Protein AF-A0A958WY86-F1 (afdb_monomer)

Structure (mmCIF, N/CA/C/O backbone):
data_AF-A0A958WY86-F1
#
_entry.id   AF-A0A958WY86-F1
#
loop_
_atom_site.group_PDB
_atom_site.id
_atom_site.type_symbol
_atom_site.label_atom_id
_atom_site.label_alt_id
_atom_site.label_comp_id
_atom_site.label_asym_id
_atom_site.label_entity_id
_atom_site.label_seq_id
_atom_site.pdbx_PDB_ins_code
_atom_site.Cartn_x
_atom_site.Cartn_y
_atom_site.Cartn_z
_atom_site.occupancy
_atom_site.B_iso_or_equiv
_atom_site.auth_seq_id
_atom_site.auth_comp_id
_atom_site.auth_asym_id
_atom_site.auth_atom_id
_atom_site.pdbx_PDB_model_num
ATOM 1 N N . MET A 1 1 ? 1.843 -1.942 1.877 1.00 66.69 1 MET A N 1
ATOM 2 C CA . MET A 1 1 ? 2.338 -2.384 0.553 1.00 66.69 1 MET A CA 1
ATOM 3 C C . MET A 1 1 ? 3.275 -3.547 0.763 1.00 66.69 1 MET A C 1
ATOM 5 O O . MET A 1 1 ? 4.150 -3.433 1.619 1.00 66.69 1 MET A O 1
ATOM 9 N N . ASN A 1 2 ? 3.090 -4.624 0.001 1.00 78.25 2 ASN A N 1
ATOM 10 C CA . ASN A 1 2 ? 3.908 -5.828 0.113 1.00 78.25 2 ASN A CA 1
ATOM 11 C C . ASN A 1 2 ? 4.588 -6.143 -1.227 1.00 78.25 2 ASN A C 1
ATOM 13 O O . ASN A 1 2 ? 4.046 -5.811 -2.286 1.00 78.25 2 ASN A O 1
ATOM 17 N N . ASP A 1 3 ? 5.765 -6.766 -1.173 1.00 76.50 3 ASP A N 1
ATOM 18 C CA . ASP A 1 3 ? 6.405 -7.352 -2.354 1.00 76.50 3 ASP A CA 1
ATOM 19 C C . ASP A 1 3 ? 5.729 -8.671 -2.776 1.00 76.50 3 ASP A C 1
ATOM 21 O O . ASP A 1 3 ? 4.795 -9.155 -2.128 1.00 76.50 3 ASP A O 1
ATOM 25 N N . ILE A 1 4 ? 6.209 -9.258 -3.877 1.00 72.12 4 ILE A N 1
ATOM 26 C CA . ILE A 1 4 ? 5.693 -10.521 -4.429 1.00 72.12 4 ILE A CA 1
ATOM 27 C C . ILE A 1 4 ? 5.885 -11.730 -3.499 1.00 72.12 4 ILE A C 1
ATOM 29 O O . ILE A 1 4 ? 5.159 -12.712 -3.616 1.00 72.12 4 ILE A O 1
ATOM 33 N N . ASN A 1 5 ? 6.810 -11.647 -2.542 1.00 81.00 5 ASN A N 1
ATOM 34 C CA . ASN A 1 5 ? 7.045 -12.675 -1.530 1.00 81.00 5 ASN A CA 1
ATOM 35 C C . ASN A 1 5 ? 6.231 -12.417 -0.248 1.00 81.00 5 ASN A C 1
ATOM 37 O O . ASN A 1 5 ? 6.409 -13.107 0.754 1.00 81.00 5 ASN A O 1
ATOM 41 N N . GLY A 1 6 ? 5.349 -11.411 -0.251 1.00 75.19 6 GLY A N 1
ATOM 42 C CA . GLY A 1 6 ? 4.508 -11.047 0.885 1.00 75.19 6 GLY A CA 1
ATOM 43 C C . GLY A 1 6 ? 5.207 -10.202 1.952 1.00 75.19 6 GLY A C 1
ATOM 44 O O . GLY A 1 6 ? 4.582 -9.880 2.966 1.00 75.19 6 GLY A O 1
ATOM 45 N N . ARG A 1 7 ? 6.464 -9.786 1.746 1.00 82.00 7 ARG A N 1
ATOM 46 C CA . ARG A 1 7 ? 7.185 -8.926 2.693 1.00 82.00 7 ARG A CA 1
ATOM 47 C C . ARG A 1 7 ? 6.577 -7.531 2.688 1.00 82.00 7 ARG A C 1
ATOM 49 O O . ARG A 1 7 ? 6.431 -6.908 1.640 1.00 82.00 7 ARG A O 1
ATOM 56 N N . ILE A 1 8 ? 6.277 -7.007 3.872 1.00 80.12 8 ILE A N 1
ATOM 57 C CA . ILE A 1 8 ? 5.765 -5.644 4.035 1.00 80.12 8 ILE A CA 1
ATOM 58 C C . ILE A 1 8 ? 6.896 -4.649 3.747 1.00 80.12 8 ILE A C 1
ATOM 60 O O . ILE A 1 8 ? 7.908 -4.632 4.445 1.00 80.12 8 ILE A O 1
ATOM 64 N N . LEU A 1 9 ? 6.709 -3.818 2.723 1.00 78.12 9 LEU A N 1
ATOM 65 C CA . LEU A 1 9 ? 7.645 -2.767 2.312 1.00 78.12 9 LEU A CA 1
ATOM 66 C C . LEU A 1 9 ? 7.288 -1.403 2.902 1.00 78.12 9 LEU A C 1
ATOM 68 O O . LEU A 1 9 ? 8.158 -0.575 3.140 1.00 78.12 9 LEU A O 1
ATOM 72 N N . ASN A 1 10 ? 5.999 -1.160 3.132 1.00 72.25 10 ASN A N 1
ATOM 73 C CA . ASN A 1 10 ? 5.520 0.080 3.729 1.00 72.25 10 ASN A CA 1
ATOM 74 C C . ASN A 1 10 ? 4.229 -0.183 4.513 1.00 72.25 10 ASN A C 1
ATOM 76 O O . ASN A 1 10 ? 3.308 -0.833 3.996 1.00 72.25 10 ASN A O 1
ATOM 80 N N . ARG A 1 11 ? 4.180 0.327 5.746 1.00 71.94 11 ARG A N 1
ATOM 81 C CA . ARG A 1 11 ? 3.008 0.354 6.619 1.00 71.94 11 ARG A CA 1
ATOM 82 C C . ARG A 1 11 ? 2.865 1.774 7.159 1.00 71.94 11 ARG A C 1
ATOM 84 O O . ARG A 1 11 ? 3.775 2.261 7.821 1.00 71.94 11 ARG A O 1
ATOM 91 N N . ALA A 1 12 ? 1.724 2.398 6.908 1.00 69.25 12 ALA A N 1
ATOM 92 C CA . ALA A 1 12 ? 1.386 3.700 7.460 1.00 69.25 12 ALA A CA 1
ATOM 93 C C . ALA A 1 12 ? -0.112 3.742 7.802 1.00 69.25 12 ALA A C 1
ATOM 95 O O . ALA A 1 12 ? -0.913 3.041 7.181 1.00 69.25 12 ALA A O 1
ATOM 96 N N . ALA A 1 13 ? -0.442 4.485 8.859 1.00 65.19 13 ALA A N 1
ATOM 97 C CA . ALA A 1 13 ? -1.801 4.727 9.331 1.00 65.19 13 ALA A CA 1
ATOM 98 C C . ALA A 1 13 ? -2.202 6.147 8.925 1.00 65.19 13 ALA A C 1
ATOM 100 O O . ALA A 1 13 ? -1.381 7.059 9.020 1.00 65.19 13 ALA A O 1
ATOM 101 N N . PHE A 1 14 ? -3.438 6.327 8.466 1.00 68.75 14 PHE A N 1
ATOM 102 C CA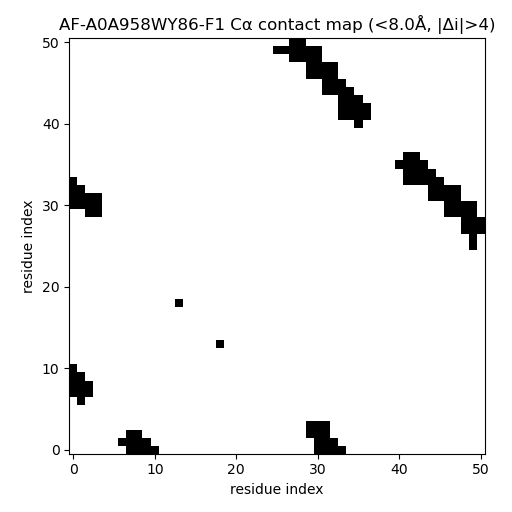 . PHE A 1 14 ? -3.886 7.581 7.861 1.00 68.75 14 PHE A CA 1
ATOM 103 C C . PHE A 1 14 ? -5.232 8.005 8.458 1.00 68.75 14 PHE A C 1
ATOM 105 O O . PHE A 1 14 ? -6.096 7.155 8.672 1.00 68.75 14 PHE A O 1
ATOM 112 N N . GLN A 1 15 ? -5.391 9.301 8.743 1.00 64.69 15 GLN A N 1
ATOM 113 C CA . GLN A 1 15 ? -6.647 9.909 9.218 1.00 64.69 15 GLN A CA 1
ATOM 114 C C . GLN A 1 15 ? -7.287 10.858 8.189 1.00 64.69 15 GLN A C 1
ATOM 116 O O . GLN A 1 15 ? -8.416 11.295 8.394 1.00 64.69 15 GLN A O 1
ATOM 121 N N . ASP A 1 16 ? -6.604 11.127 7.073 1.00 65.19 16 ASP A N 1
ATOM 122 C CA . ASP A 1 16 ? -7.043 12.072 6.044 1.00 65.19 16 ASP A CA 1
ATOM 123 C C . ASP A 1 16 ? -7.662 11.363 4.827 1.00 65.19 16 ASP A C 1
ATOM 125 O O . ASP A 1 16 ? -7.425 10.178 4.582 1.00 65.19 16 ASP A O 1
ATOM 129 N N . SER A 1 17 ? -8.450 12.103 4.037 1.00 69.56 17 SER A N 1
ATOM 130 C CA . SER A 1 17 ? -9.198 11.591 2.875 1.00 69.56 17 SER A CA 1
ATOM 131 C C . SER A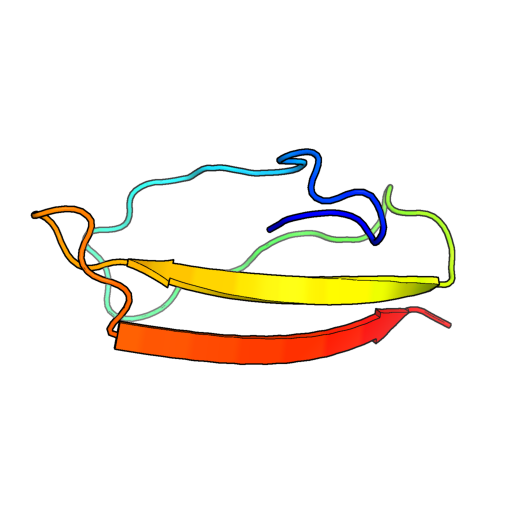 1 17 ? -8.330 11.181 1.675 1.00 69.56 17 SER A C 1
ATOM 133 O O . SER A 1 17 ? -8.820 10.489 0.783 1.00 69.56 17 SER A O 1
ATOM 135 N N . GLU A 1 18 ? -7.052 11.571 1.646 1.00 74.69 18 GLU A N 1
ATOM 136 C CA . GLU A 1 18 ? -6.088 11.190 0.611 1.00 74.69 18 GLU A CA 1
ATOM 137 C C . GLU A 1 18 ? -4.739 10.818 1.240 1.00 74.69 18 GLU A C 1
ATOM 139 O O . GLU A 1 18 ? -4.288 11.404 2.220 1.00 74.69 18 GLU A O 1
ATOM 144 N N . THR A 1 19 ? -4.058 9.838 0.651 1.00 77.50 19 THR A N 1
ATOM 145 C CA . THR A 1 19 ? -2.707 9.429 1.034 1.00 77.50 19 THR A CA 1
ATOM 146 C C . THR A 1 19 ? -1.877 9.146 -0.207 1.00 77.50 19 THR A C 1
ATOM 148 O O . THR A 1 19 ? -2.349 8.519 -1.154 1.00 77.50 19 THR A O 1
ATOM 151 N N . ARG A 1 20 ? -0.602 9.547 -0.177 1.00 81.56 20 ARG A N 1
ATOM 152 C CA . ARG A 1 20 ? 0.361 9.303 -1.257 1.00 81.56 20 ARG A CA 1
ATOM 153 C C . ARG A 1 20 ? 1.517 8.447 -0.758 1.00 81.56 20 ARG A C 1
ATOM 155 O O . ARG A 1 20 ? 2.097 8.724 0.286 1.00 81.56 20 ARG A O 1
ATOM 162 N N . ILE A 1 21 ? 1.881 7.427 -1.533 1.00 81.94 21 ILE A N 1
ATOM 163 C CA . ILE A 1 21 ? 3.044 6.573 -1.268 1.00 81.94 21 ILE A CA 1
ATOM 164 C C . ILE A 1 21 ? 4.081 6.838 -2.359 1.00 81.94 21 ILE A C 1
ATOM 166 O O . ILE A 1 21 ? 3.818 6.596 -3.535 1.00 81.94 21 ILE A O 1
ATOM 170 N N . ASN A 1 22 ? 5.266 7.322 -1.977 1.00 85.25 22 ASN A N 1
ATOM 171 C CA . ASN A 1 22 ? 6.372 7.502 -2.914 1.00 85.25 22 ASN A CA 1
ATOM 172 C C . ASN A 1 22 ? 7.039 6.149 -3.206 1.00 85.25 22 ASN A C 1
ATOM 174 O O . ASN A 1 22 ? 7.639 5.536 -2.323 1.00 85.25 22 ASN A O 1
ATOM 178 N N . THR A 1 23 ? 6.946 5.699 -4.455 1.00 86.06 23 THR A N 1
ATOM 179 C CA . THR A 1 23 ? 7.486 4.418 -4.931 1.00 86.06 23 THR A CA 1
ATOM 180 C C . THR A 1 23 ? 8.816 4.561 -5.671 1.00 86.06 23 THR A C 1
ATOM 182 O O . THR A 1 23 ? 9.305 3.582 -6.233 1.00 86.06 23 THR A O 1
ATOM 185 N N . GLY A 1 24 ? 9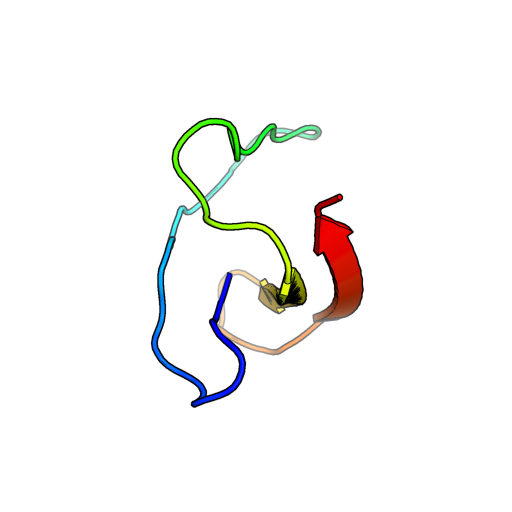.435 5.747 -5.685 1.00 88.19 24 GLY A N 1
ATOM 186 C CA . GLY A 1 24 ? 10.631 6.048 -6.483 1.00 88.19 24 GLY A CA 1
ATOM 187 C C . GLY A 1 24 ? 11.807 5.093 -6.249 1.00 88.19 24 GLY A C 1
ATOM 188 O O . GLY A 1 24 ? 12.458 4.693 -7.207 1.00 88.19 24 GLY A O 1
ATOM 189 N N . HIS A 1 25 ? 11.998 4.635 -5.011 1.00 87.62 25 HIS A N 1
ATOM 190 C CA . HIS A 1 25 ? 13.076 3.722 -4.608 1.00 87.62 25 HIS A CA 1
ATOM 191 C C . HIS A 1 25 ? 12.779 2.230 -4.850 1.00 87.62 25 HIS A C 1
ATOM 193 O O . HIS A 1 25 ? 13.655 1.395 -4.648 1.00 87.62 25 HIS A O 1
ATOM 199 N N . LEU A 1 26 ? 11.551 1.868 -5.237 1.00 87.00 26 LEU A N 1
ATOM 200 C CA . LEU A 1 26 ? 11.197 0.475 -5.520 1.00 87.00 26 LEU A CA 1
ATOM 201 C C . LEU A 1 26 ? 11.821 0.014 -6.844 1.00 87.00 26 LEU A C 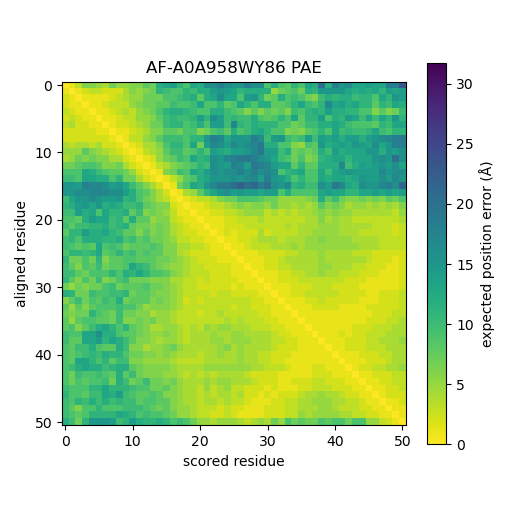1
ATOM 203 O O . LEU A 1 26 ? 11.910 0.797 -7.786 1.00 87.00 26 LEU A O 1
ATOM 207 N N . ALA A 1 27 ? 12.230 -1.246 -6.944 1.00 92.06 27 ALA A N 1
ATOM 208 C CA . ALA A 1 27 ? 12.628 -1.818 -8.228 1.00 92.06 27 ALA A CA 1
ATOM 209 C C . ALA A 1 27 ? 11.420 -1.922 -9.180 1.00 92.06 27 ALA A C 1
ATOM 211 O O . ALA A 1 27 ? 10.266 -1.881 -8.746 1.00 92.06 27 ALA A O 1
ATOM 212 N N . SER A 1 28 ? 11.670 -2.066 -10.480 1.00 93.75 28 SER A N 1
ATOM 213 C CA . SER A 1 28 ? 10.612 -2.425 -11.430 1.00 93.75 28 SER A CA 1
ATOM 214 C C . SER A 1 28 ? 10.034 -3.796 -11.063 1.00 93.75 28 SER A C 1
ATOM 216 O O . SER A 1 28 ? 10.766 -4.709 -10.673 1.00 93.75 28 SER A O 1
ATOM 218 N N . GLY A 1 29 ? 8.714 -3.945 -11.146 1.00 93.69 29 GLY A N 1
ATOM 219 C CA . GLY A 1 29 ? 8.039 -5.161 -10.706 1.00 93.69 29 GLY A CA 1
ATOM 220 C C . GLY A 1 29 ? 6.557 -4.978 -10.406 1.00 93.69 29 GLY A C 1
ATOM 221 O O . GLY A 1 29 ? 6.001 -3.883 -10.492 1.00 93.69 29 GLY A O 1
ATOM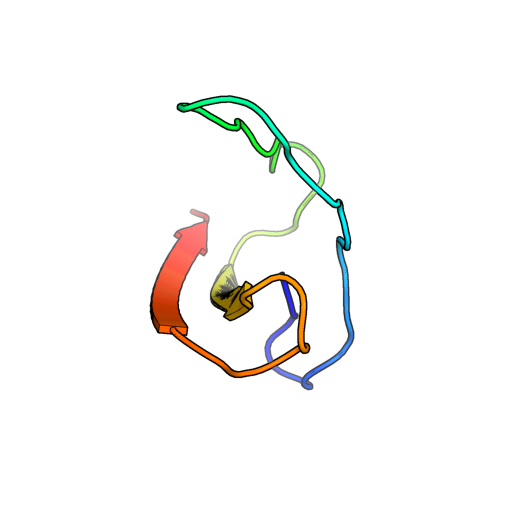 222 N N . MET A 1 30 ? 5.907 -6.085 -10.053 1.00 93.44 30 MET A N 1
ATOM 223 C CA . MET A 1 30 ? 4.511 -6.105 -9.626 1.00 93.44 30 MET A CA 1
ATOM 224 C C . MET A 1 30 ? 4.423 -6.075 -8.101 1.00 93.44 30 MET A C 1
ATOM 226 O O . MET A 1 30 ? 5.141 -6.796 -7.409 1.00 93.44 30 MET A O 1
ATOM 230 N N . TYR A 1 31 ? 3.495 -5.276 -7.592 1.00 89.69 31 TYR A N 1
ATOM 231 C CA . TYR A 1 31 ? 3.303 -5.048 -6.168 1.00 89.69 31 TYR A CA 1
ATOM 232 C C . TYR A 1 31 ? 1.824 -5.094 -5.805 1.00 89.69 31 TYR A C 1
ATOM 234 O O . TYR A 1 31 ? 0.961 -4.667 -6.578 1.00 89.69 31 TYR A O 1
ATOM 242 N N . PHE A 1 32 ? 1.550 -5.545 -4.583 1.00 89.44 32 PHE A N 1
ATOM 243 C CA . PHE A 1 32 ? 0.203 -5.621 -4.031 1.00 89.44 32 PHE A CA 1
ATOM 244 C C . PHE A 1 32 ? 0.001 -4.533 -2.972 1.00 89.44 32 PHE A C 1
ATOM 246 O O . PHE A 1 32 ? 0.817 -4.338 -2.058 1.00 89.44 32 PHE A O 1
ATOM 253 N N . ILE A 1 33 ? -1.109 -3.812 -3.093 1.00 88.88 33 ILE A N 1
ATOM 254 C CA . ILE A 1 33 ? -1.551 -2.799 -2.140 1.00 88.88 33 ILE A CA 1
ATOM 255 C C . ILE A 1 33 ? -2.770 -3.356 -1.418 1.00 88.88 33 ILE A C 1
ATOM 257 O O . ILE A 1 33 ? -3.744 -3.755 -2.047 1.00 88.88 33 ILE A O 1
ATOM 261 N N . LYS A 1 34 ? -2.704 -3.354 -0.087 1.00 90.50 34 LYS A N 1
ATOM 262 C CA . LYS A 1 34 ? -3.814 -3.694 0.800 1.00 90.50 34 LYS A CA 1
ATOM 263 C C . LYS A 1 34 ? -4.136 -2.480 1.649 1.00 90.50 34 LYS A C 1
ATOM 265 O O . LYS A 1 34 ? -3.213 -1.878 2.205 1.00 90.50 34 LYS A O 1
ATOM 270 N N . ILE A 1 35 ? -5.416 -2.144 1.73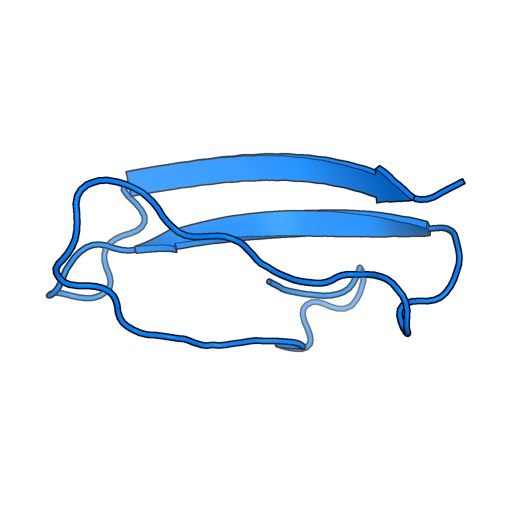4 1.00 88.44 35 ILE A N 1
ATOM 271 C CA . ILE A 1 35 ? -5.930 -1.123 2.645 1.00 88.44 35 ILE A CA 1
ATOM 272 C C . ILE A 1 35 ? -6.705 -1.854 3.733 1.00 88.44 35 ILE A C 1
ATOM 274 O O . ILE A 1 35 ? -7.560 -2.696 3.441 1.00 88.44 35 ILE A O 1
ATOM 278 N N . LEU A 1 36 ? -6.355 -1.552 4.978 1.00 88.12 36 LEU A N 1
ATOM 279 C CA . LEU A 1 36 ? -6.990 -2.108 6.162 1.00 88.12 36 LEU A CA 1
ATOM 280 C C . LEU A 1 36 ? -7.761 -0.998 6.881 1.00 88.12 36 LEU A C 1
ATOM 282 O O . LEU A 1 36 ? -7.320 0.153 6.867 1.00 88.12 36 LEU A O 1
ATOM 286 N N . ASP A 1 37 ? -8.880 -1.344 7.511 1.00 88.00 37 ASP A N 1
ATOM 287 C CA . ASP A 1 37 ? -9.555 -0.446 8.448 1.00 88.00 37 ASP A CA 1
ATOM 288 C C . ASP A 1 37 ? -8.778 -0.324 9.778 1.00 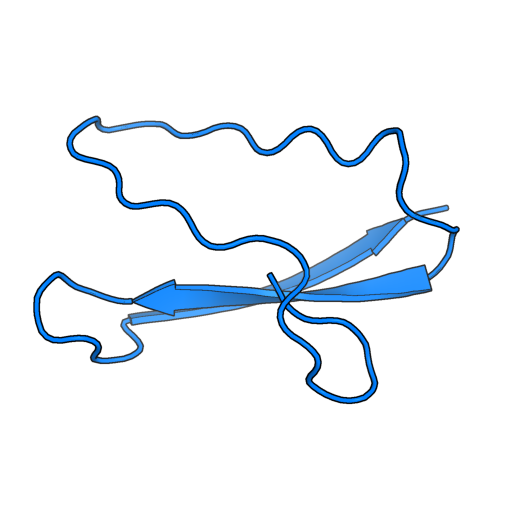88.00 37 ASP A C 1
ATOM 290 O O . ASP A 1 37 ? -7.736 -0.956 9.992 1.00 88.00 37 ASP 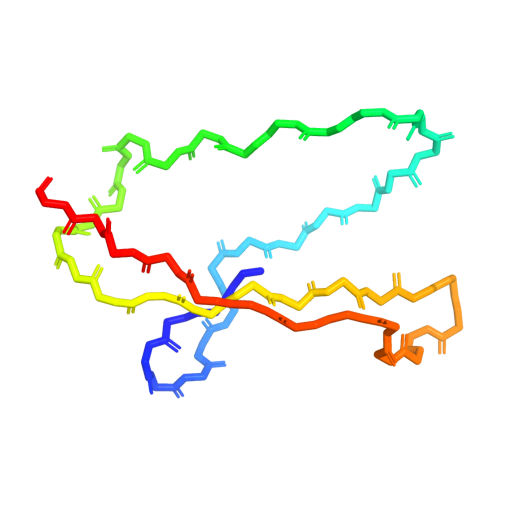A O 1
ATOM 294 N N . ALA A 1 38 ? -9.300 0.485 10.705 1.00 85.50 38 ALA A N 1
ATOM 295 C CA . ALA A 1 38 ? -8.705 0.678 12.031 1.00 85.50 38 ALA A CA 1
ATOM 296 C C . ALA A 1 38 ? -8.626 -0.615 12.875 1.00 85.50 38 ALA A C 1
ATOM 298 O O . ALA A 1 38 ? -7.803 -0.700 13.784 1.00 85.50 38 ALA A O 1
ATOM 299 N N . ASN A 1 39 ? -9.435 -1.627 12.553 1.00 93.00 39 ASN A N 1
ATOM 300 C CA . ASN A 1 39 ? -9.475 -2.930 13.216 1.00 93.00 39 ASN A CA 1
ATOM 301 C C . ASN A 1 39 ? -8.633 -3.992 12.484 1.00 93.00 39 ASN A C 1
ATOM 303 O O . ASN A 1 39 ? -8.695 -5.169 12.827 1.00 93.00 39 ASN A O 1
ATOM 307 N N . GLN A 1 40 ? -7.823 -3.585 11.499 1.00 88.06 40 GLN A N 1
ATOM 308 C CA . GLN A 1 40 ? -6.999 -4.450 10.649 1.00 88.06 40 GLN A CA 1
ATOM 309 C C . GLN A 1 40 ? -7.777 -5.378 9.703 1.00 88.06 40 GLN A C 1
ATOM 311 O O . GLN A 1 40 ? -7.186 -6.294 9.125 1.00 88.06 40 GLN A O 1
ATOM 316 N N . ASN A 1 41 ? -9.066 -5.131 9.473 1.00 92.50 41 ASN A N 1
ATOM 317 C CA . ASN A 1 41 ? -9.808 -5.863 8.453 1.00 92.50 41 ASN A CA 1
ATOM 318 C C . ASN A 1 41 ? -9.424 -5.341 7.071 1.00 92.50 41 ASN A C 1
ATOM 320 O O . ASN A 1 41 ? -9.365 -4.131 6.849 1.00 92.50 41 ASN A O 1
ATOM 324 N N . GLN A 1 42 ? -9.188 -6.244 6.119 1.00 93.25 42 GLN A N 1
ATOM 325 C CA . GLN A 1 42 ? -8.944 -5.857 4.732 1.00 93.25 42 GLN A CA 1
ATOM 326 C C . GLN A 1 42 ? -10.230 -5.304 4.113 1.00 93.25 42 GLN A C 1
ATOM 328 O O . GLN A 1 42 ? -11.217 -6.025 4.002 1.00 93.25 42 GLN A O 1
ATOM 333 N N . ILE A 1 43 ? -10.196 -4.045 3.671 1.00 94.56 43 ILE A N 1
ATOM 334 C CA . ILE A 1 43 ? -11.335 -3.386 3.009 1.00 94.56 43 ILE A CA 1
ATOM 335 C C . ILE A 1 43 ? -11.120 -3.213 1.507 1.00 94.56 43 ILE A C 1
ATOM 337 O O . ILE A 1 43 ? -12.078 -3.042 0.759 1.00 94.56 43 ILE A O 1
ATOM 341 N N . TRP A 1 44 ? -9.866 -3.273 1.051 1.00 93.19 44 TRP A N 1
ATOM 342 C CA . TRP A 1 44 ? -9.536 -3.188 -0.366 1.00 93.19 44 TRP A CA 1
ATOM 343 C C . TRP A 1 44 ? -8.194 -3.850 -0.682 1.00 93.19 44 TRP A C 1
ATOM 345 O O . TRP A 1 44 ? -7.263 -3.838 0.131 1.00 93.19 44 TRP A O 1
ATOM 355 N N . GLU A 1 45 ? -8.091 -4.382 -1.897 1.00 94.00 45 GLU A N 1
ATOM 356 C CA . GLU A 1 45 ? -6.860 -4.900 -2.481 1.00 94.00 45 GLU A CA 1
ATOM 357 C C . GLU A 1 45 ? -6.750 -4.474 -3.947 1.00 94.00 45 GLU A C 1
ATOM 359 O O . GLU A 1 45 ? -7.732 -4.466 -4.689 1.00 94.00 45 GLU A O 1
ATOM 364 N N . GLY A 1 46 ? -5.530 -4.159 -4.370 1.00 92.75 46 GLY A N 1
ATOM 365 C CA . GLY A 1 46 ? -5.216 -3.910 -5.766 1.00 92.75 46 GLY A CA 1
ATOM 366 C C . GLY A 1 46 ? -3.758 -4.186 -6.089 1.00 92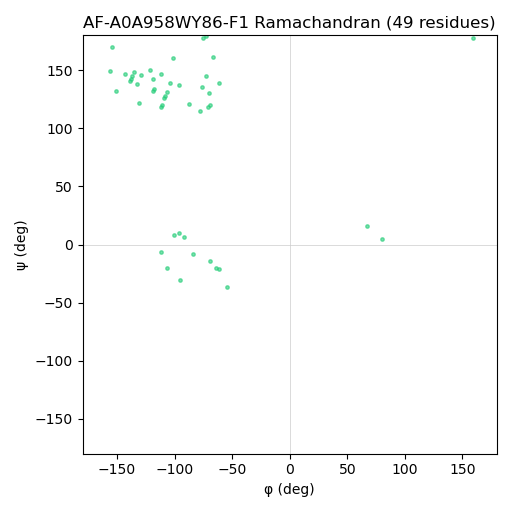.75 46 GLY A C 1
ATOM 367 O O . GLY A 1 46 ? -2.920 -4.401 -5.211 1.00 92.75 46 GLY A O 1
ATOM 368 N N . LYS A 1 47 ? -3.459 -4.178 -7.386 1.00 92.56 47 LYS A N 1
ATOM 369 C CA . LYS A 1 47 ? -2.119 -4.418 -7.923 1.00 92.56 47 LYS A CA 1
ATOM 370 C C . LYS A 1 47 ? -1.628 -3.201 -8.691 1.00 92.56 47 LYS A C 1
ATOM 372 O O . LYS A 1 47 ? -2.404 -2.573 -9.408 1.00 92.56 47 LYS A O 1
ATOM 377 N N . PHE A 1 48 ? -0.339 -2.907 -8.576 1.00 89.81 48 PHE A N 1
ATOM 378 C CA . PHE A 1 48 ? 0.327 -1.920 -9.418 1.00 89.81 48 PHE A CA 1
ATOM 379 C C . PHE A 1 48 ? 1.595 -2.523 -10.022 1.00 89.81 48 PHE A C 1
ATOM 381 O O . PHE A 1 48 ? 2.260 -3.353 -9.399 1.00 89.81 48 PHE A O 1
ATOM 388 N N . VAL A 1 49 ? 1.909 -2.121 -11.252 1.00 91.31 49 VAL A N 1
ATOM 389 C CA . VAL A 1 49 ? 3.132 -2.522 -11.953 1.00 91.31 49 VAL A CA 1
ATOM 390 C C . VAL A 1 49 ? 4.020 -1.293 -12.065 1.00 91.31 49 VAL A C 1
ATOM 392 O O . VAL A 1 49 ? 3.609 -0.292 -12.651 1.00 91.31 49 VAL A O 1
ATOM 395 N N . LYS A 1 50 ? 5.222 -1.364 -11.488 1.00 89.62 50 LYS A N 1
ATOM 396 C CA . LYS A 1 50 ? 6.280 -0.382 -11.712 1.00 89.62 50 LYS A CA 1
ATOM 397 C C . LYS A 1 50 ? 7.085 -0.803 -12.935 1.00 89.62 50 LYS A C 1
ATOM 399 O O . LYS A 1 50 ? 7.628 -1.909 -12.941 1.00 89.62 50 LYS A O 1
ATOM 404 N N . GLN A 1 51 ? 7.131 0.069 -13.937 1.00 85.06 51 GLN A N 1
ATOM 405 C CA . GLN A 1 51 ? 8.023 -0.055 -15.090 1.00 85.06 51 GLN A CA 1
ATOM 406 C C . GLN A 1 51 ? 9.356 0.614 -14.770 1.00 85.06 51 GLN A C 1
ATOM 408 O O . GLN A 1 51 ? 9.327 1.691 -14.133 1.00 85.06 51 GLN A O 1
#

Radius of gyration: 11.47 Å; Cα contacts (8 Å, |Δi|>4): 63; chains: 1; bounding box: 24×25×28 Å

Solvent-accessible surface area (backbone atoms only — not comparable to full-atom values): 3492 Å² total; per-residue (Å²): 58,26,45,85,87,64,49,76,76,50,86,85,86,81,93,63,100,72,85,84,82,88,62,85,87,56,73,67,44,63,35,44,42,64,44,57,50,99,85,67,48,80,77,48,75,50,75,50,74,44,122

Foldseek 3Di:
DADPVRHDPDDDDDDDPDDDDDCPPPDFAKDKDFDADPVRHTPDIDMDTHD

Sequence (51 aa):
MNDINGRILNRAAFQDSETRINTGHLASGMYFIKILDANQNQIWEGKFVKQ

pLDDT: mean 83.49, std 9.09, range [64.69, 94.56]

Nearest PDB structures (foldseek):
  7vlj-assembly1_B  TM=5.530E-01  e=1.276E+00  Entamoeba histolytica
  5jhf-assembly2_B  TM=5.454E-01  e=2.870E+00  Lachancea thermotolerans CBS 6340
  7old-assembly1_SV  TM=3.569E-01  e=7.432E-01  Thermochaetoides thermophila DSM 1495
  5jhf-assembly3_E  TM=5.424E-01  e=4.604E+00  Lachancea thermotolerans CBS 6340
  7slt-assembly1_C  TM=3.902E-01  e=5.638E+00  Locusta migratoria

Mean predicted aligned error: 6.55 Å

Secondary structure (DSSP, 8-state):
-B-TT--B-------SS------TTSPSEEEEEEEE-TTS-EEEEEEEEE-